Protein AF-A0A661Z4A8-F1 (afdb_monomer_lite)

Foldseek 3Di:
DDLLVVLLPDDLLVLLLCQQPVVVDDPVNVVSSVVSNVVVVDDLVVSLVSNLVSLLVVLLVCLVVDDPVPDDDDQGDHPRDDSVVSVVSNVVSVVVSVVVVVVVPPPVVVVVVVVPD

Radius of gyration: 20.11 Å; chains: 1; bounding box: 38×30×69 Å

Sequence (117 aa):
MTLEERYNKAKLQELVSIIENKDDYTKDCIDVVSIELKNRNTNKDVVEIIAEEILRDNFKLFLITFVPYNTRIKEYNSEFVSKERIVEIQKEEFDKWQERKDLFEFDVWNYAIGGAL

Secondary structure (DSSP, 8-state):
--HHHHHHTS-HHHHHHHHHTGGGS-HHHHHHHHHHHHHTT--HHHHHHHHHHHHHHHHHHHHHT--TTTPPPPPP--SSS-HHHHHHHHHHHHHHHHHHHHTTS--HHHHHHHT--

Structure (mmCIF, N/CA/C/O backbone):
data_AF-A0A661Z4A8-F1
#
_entry.id   AF-A0A661Z4A8-F1
#
loop_
_atom_site.group_PDB
_atom_site.id
_atom_site.type_symbol
_atom_site.label_atom_id
_atom_site.label_alt_id
_atom_site.label_comp_id
_atom_site.label_asym_id
_atom_site.label_entity_id
_atom_site.label_seq_id
_atom_site.pdbx_PDB_ins_code
_atom_site.Cartn_x
_atom_site.Cartn_y
_atom_site.Cartn_z
_atom_site.occupancy
_atom_site.B_iso_or_equiv
_atom_site.auth_seq_id
_atom_site.auth_comp_id
_atom_site.auth_asym_id
_atom_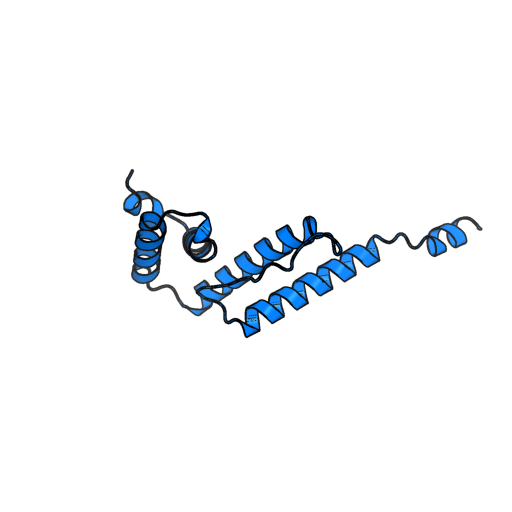site.auth_atom_id
_atom_site.pdbx_PDB_model_num
ATOM 1 N N . MET A 1 1 ? -9.263 18.337 19.008 1.00 73.44 1 MET A N 1
ATOM 2 C CA . MET A 1 1 ? -9.610 17.171 18.180 1.00 73.44 1 MET A CA 1
ATOM 3 C C . MET A 1 1 ? -8.595 16.087 18.473 1.00 73.44 1 MET A C 1
ATOM 5 O O . MET A 1 1 ? -7.408 16.339 18.282 1.00 73.44 1 MET A O 1
ATOM 9 N N . THR A 1 2 ? -9.030 14.955 19.014 1.00 88.44 2 THR A N 1
ATOM 10 C CA . THR A 1 2 ? -8.156 13.805 19.302 1.00 88.44 2 THR A CA 1
ATOM 11 C C . THR A 1 2 ? -7.873 13.001 18.025 1.00 88.44 2 THR A C 1
ATOM 13 O O . THR A 1 2 ? -8.548 13.180 17.007 1.00 88.44 2 THR A O 1
ATOM 16 N N . LEU A 1 3 ? -6.862 12.121 18.050 1.00 87.81 3 LEU A N 1
ATOM 17 C CA . LEU A 1 3 ? -6.589 11.206 16.930 1.00 87.81 3 LEU A CA 1
ATOM 18 C C . LEU A 1 3 ? -7.783 10.277 16.667 1.00 87.81 3 LEU A C 1
ATOM 20 O O . LEU A 1 3 ? -8.137 10.048 15.515 1.00 87.81 3 LEU A O 1
ATOM 24 N N . GLU A 1 4 ? -8.444 9.813 17.726 1.00 85.62 4 GLU A N 1
ATOM 25 C CA . GLU A 1 4 ? -9.656 8.994 17.634 1.00 85.62 4 GLU A CA 1
ATOM 26 C C . GLU A 1 4 ? -10.800 9.753 16.952 1.00 85.62 4 GLU A C 1
ATOM 28 O O . GLU A 1 4 ? -11.392 9.255 15.999 1.00 85.62 4 GLU A O 1
ATOM 33 N N . GLU A 1 5 ? -11.077 10.994 17.372 1.00 86.69 5 GLU A N 1
ATOM 34 C CA . GLU A 1 5 ? -12.113 11.835 16.755 1.00 86.69 5 GLU A CA 1
ATOM 35 C C . GLU A 1 5 ? -11.840 12.103 15.272 1.00 86.69 5 GLU A C 1
ATOM 37 O O . GLU A 1 5 ? -12.774 12.180 14.469 1.00 86.69 5 GLU A O 1
ATOM 42 N N . ARG A 1 6 ? -10.559 12.250 14.911 1.00 87.81 6 ARG A N 1
ATOM 43 C CA . ARG A 1 6 ? -10.123 12.447 13.529 1.00 87.81 6 ARG A CA 1
ATOM 44 C C . ARG A 1 6 ? -10.375 11.195 12.693 1.00 87.81 6 ARG A C 1
ATOM 46 O O . ARG A 1 6 ? -11.025 11.283 11.653 1.00 87.81 6 ARG A O 1
ATOM 53 N N . TYR A 1 7 ? -9.873 10.044 13.135 1.00 91.25 7 TYR A N 1
ATOM 54 C CA . TYR A 1 7 ? -9.883 8.830 12.320 1.00 91.25 7 TYR A CA 1
ATOM 55 C C . TYR A 1 7 ? -11.219 8.092 12.322 1.00 91.25 7 TYR A C 1
ATOM 57 O O . TYR A 1 7 ? -11.541 7.467 11.317 1.00 91.25 7 TYR A O 1
ATOM 65 N N . ASN A 1 8 ? -12.067 8.286 13.333 1.00 88.06 8 ASN A N 1
ATOM 66 C CA . ASN A 1 8 ? -13.453 7.801 13.327 1.00 88.06 8 ASN A CA 1
ATOM 67 C C . ASN A 1 8 ? -14.247 8.311 12.103 1.00 88.06 8 ASN A C 1
ATOM 69 O O . ASN A 1 8 ? -15.064 7.603 11.526 1.00 88.06 8 ASN A O 1
ATOM 73 N N . LYS A 1 9 ? -13.950 9.523 11.618 1.00 88.25 9 LYS A N 1
ATOM 74 C CA . LYS A 1 9 ? -14.606 10.098 10.427 1.00 88.25 9 LYS A CA 1
ATOM 75 C C . LYS A 1 9 ? -13.812 9.920 9.131 1.00 88.25 9 LYS A C 1
ATOM 77 O O . LYS A 1 9 ? -14.307 10.292 8.067 1.00 88.25 9 LYS A O 1
ATOM 82 N N . ALA A 1 10 ? -12.593 9.389 9.207 1.00 91.19 10 ALA A N 1
ATOM 83 C CA . ALA A 1 10 ? -11.728 9.224 8.047 1.00 91.19 10 ALA A CA 1
ATOM 84 C C . ALA A 1 10 ? -12.281 8.170 7.084 1.00 91.19 10 ALA A C 1
ATOM 86 O O . ALA A 1 10 ? -12.963 7.222 7.487 1.00 91.19 10 ALA A O 1
ATOM 87 N N . LYS A 1 11 ? -11.974 8.317 5.794 1.00 93.12 11 LYS A N 1
ATOM 88 C CA . LYS A 1 11 ? -12.361 7.325 4.781 1.00 93.12 11 LYS A CA 1
ATOM 89 C C . LYS A 1 11 ? -11.525 6.057 4.946 1.00 93.12 11 LYS A C 1
ATOM 91 O O . LYS A 1 11 ? -10.379 6.123 5.370 1.00 93.12 11 LYS A O 1
ATOM 96 N N . LEU A 1 12 ? -12.071 4.906 4.548 1.00 91.88 12 LEU A N 1
ATOM 97 C CA . LEU A 1 12 ? -11.349 3.630 4.607 1.00 91.88 12 LEU A CA 1
ATOM 98 C C . LEU A 1 12 ? -9.990 3.699 3.890 1.00 91.88 12 LEU A C 1
ATOM 100 O O . LEU A 1 12 ? -8.987 3.284 4.455 1.00 91.88 12 LEU A O 1
ATOM 104 N N . GLN A 1 13 ? -9.951 4.300 2.699 1.00 93.31 13 GLN A N 1
ATOM 105 C CA . GLN A 1 13 ? -8.718 4.501 1.932 1.00 93.31 13 GLN A CA 1
ATOM 106 C C . GLN A 1 13 ? -7.651 5.290 2.702 1.00 93.31 13 GLN A C 1
ATOM 108 O O . GLN A 1 13 ? -6.475 4.956 2.629 1.00 93.31 13 GLN A O 1
ATOM 113 N N . GLU A 1 14 ? -8.051 6.304 3.472 1.00 93.62 14 GLU A N 1
ATOM 114 C CA . GLU A 1 14 ? -7.126 7.093 4.293 1.00 93.62 14 GLU A CA 1
ATOM 115 C C . GLU A 1 14 ? -6.525 6.236 5.411 1.00 93.62 14 GLU A C 1
ATOM 117 O O . GLU A 1 14 ? -5.318 6.265 5.632 1.00 93.62 14 GLU A O 1
ATOM 122 N N . LEU A 1 15 ? -7.349 5.417 6.069 1.00 93.56 15 LEU A N 1
ATOM 123 C CA . LEU A 1 15 ? -6.884 4.508 7.114 1.00 93.56 15 LEU A CA 1
ATOM 124 C C . LEU A 1 15 ? -5.909 3.458 6.567 1.00 93.56 15 LEU A C 1
ATOM 126 O O . LEU A 1 15 ? -4.845 3.254 7.144 1.00 93.56 15 LEU A O 1
ATOM 130 N N . VAL A 1 16 ? -6.240 2.826 5.437 1.00 93.81 16 VAL A N 1
ATOM 131 C CA . VAL A 1 16 ? -5.360 1.839 4.786 1.00 93.81 16 VAL A CA 1
ATOM 132 C C . VAL A 1 16 ? -4.051 2.495 4.340 1.00 93.81 16 VAL A C 1
ATOM 134 O O . VAL A 1 16 ? -2.981 1.952 4.593 1.00 93.81 16 VAL A O 1
ATOM 137 N N . SER A 1 17 ? -4.110 3.707 3.779 1.00 94.25 17 SER A N 1
ATOM 138 C CA . SER A 1 17 ? -2.920 4.466 3.375 1.00 94.25 17 SER A CA 1
ATOM 139 C C . SER A 1 17 ? -1.973 4.764 4.532 1.00 94.25 17 SER A C 1
ATOM 141 O O . SER A 1 17 ? -0.761 4.740 4.332 1.00 94.25 17 SER A O 1
ATOM 143 N N . ILE A 1 18 ? -2.489 5.041 5.731 1.00 93.88 18 ILE A N 1
ATOM 144 C CA . ILE A 1 18 ? -1.643 5.281 6.908 1.00 93.88 18 ILE A CA 1
ATOM 145 C C . ILE A 1 18 ? -0.898 4.005 7.308 1.00 93.88 18 ILE A C 1
ATOM 147 O O . ILE A 1 18 ? 0.286 4.064 7.630 1.00 93.88 18 ILE A O 1
ATOM 151 N N . ILE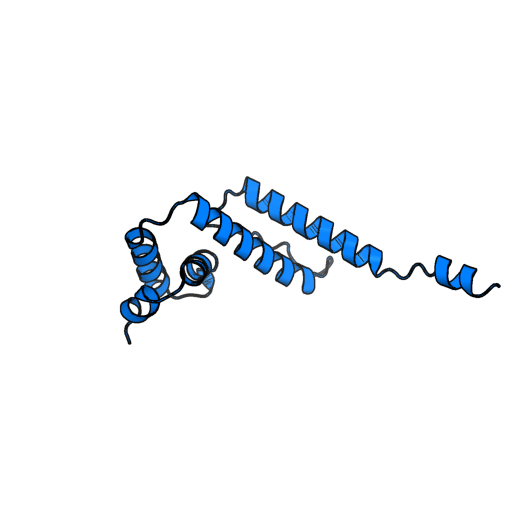 A 1 19 ? -1.569 2.851 7.263 1.00 93.88 19 ILE A N 1
ATOM 152 C CA . ILE A 1 19 ? -0.947 1.568 7.608 1.00 93.88 19 ILE A CA 1
ATOM 153 C C . ILE A 1 19 ? 0.115 1.166 6.578 1.00 93.88 19 ILE A C 1
ATOM 155 O O . ILE A 1 19 ? 1.220 0.781 6.958 1.00 93.88 19 ILE A O 1
ATOM 159 N N . GLU A 1 20 ? -0.180 1.319 5.286 1.00 91.81 20 GLU A N 1
ATOM 160 C CA . GLU A 1 20 ? 0.755 0.989 4.201 1.00 91.81 20 GLU A CA 1
ATOM 161 C C . GLU A 1 20 ? 1.993 1.904 4.175 1.00 91.81 20 GLU A C 1
ATOM 163 O O . GLU A 1 20 ? 3.055 1.498 3.709 1.00 91.81 20 GLU A O 1
ATOM 168 N N . ASN A 1 21 ? 1.895 3.122 4.721 1.00 90.00 21 ASN A N 1
ATOM 169 C CA . ASN A 1 21 ? 2.995 4.092 4.785 1.00 90.00 21 ASN A CA 1
ATOM 170 C C . ASN A 1 21 ? 3.406 4.397 6.236 1.00 90.00 21 ASN A C 1
ATOM 172 O O . ASN A 1 21 ? 3.711 5.536 6.579 1.00 90.00 21 ASN A O 1
ATOM 176 N N . LYS A 1 22 ? 3.410 3.380 7.107 1.00 90.00 22 LYS A N 1
ATOM 177 C CA . LYS A 1 22 ? 3.650 3.523 8.556 1.00 90.00 22 LYS A CA 1
ATOM 178 C C . LYS A 1 22 ? 4.905 4.315 8.943 1.00 90.00 22 LYS A C 1
ATOM 180 O O . LYS A 1 22 ? 4.904 4.961 9.985 1.00 90.00 22 LYS A O 1
ATOM 185 N N . ASP A 1 23 ? 5.948 4.297 8.117 1.00 88.88 23 ASP A N 1
ATOM 186 C CA . ASP A 1 23 ? 7.201 5.012 8.386 1.00 88.88 23 ASP A CA 1
ATOM 187 C C . AS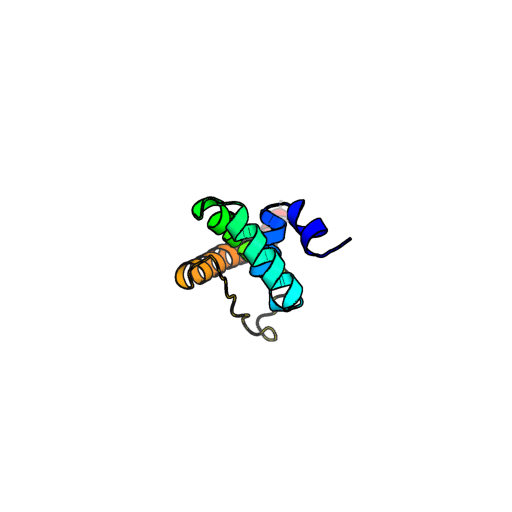P A 1 23 ? 7.028 6.546 8.386 1.00 88.88 23 ASP A C 1
ATOM 189 O O . ASP A 1 23 ? 7.831 7.255 8.993 1.00 88.88 23 ASP A O 1
ATOM 193 N N . ASP A 1 24 ? 5.955 7.056 7.770 1.00 90.44 24 ASP A N 1
ATOM 194 C CA . ASP A 1 24 ? 5.628 8.486 7.706 1.00 90.44 24 ASP A CA 1
ATOM 195 C C . ASP A 1 24 ? 4.784 8.969 8.904 1.00 90.44 24 ASP A C 1
ATOM 197 O O . ASP A 1 24 ? 4.507 10.165 9.041 1.00 90.44 24 ASP A O 1
ATOM 201 N N . TYR A 1 25 ? 4.360 8.058 9.789 1.00 92.00 25 TYR A N 1
ATOM 202 C CA . TYR A 1 25 ? 3.424 8.345 10.877 1.00 92.00 25 TYR A CA 1
ATOM 203 C C . TYR A 1 25 ? 3.980 7.970 12.252 1.00 92.00 25 TYR A C 1
ATOM 205 O O . TYR A 1 25 ? 4.849 7.118 12.418 1.00 92.00 25 TYR A O 1
ATOM 213 N N . THR A 1 26 ? 3.450 8.618 13.292 1.00 93.88 26 THR A N 1
ATOM 214 C CA . THR A 1 26 ? 3.789 8.268 14.675 1.00 93.88 26 THR A CA 1
ATOM 215 C C . THR A 1 26 ? 3.143 6.945 15.079 1.00 93.88 26 THR A C 1
ATOM 217 O O . THR A 1 26 ? 2.070 6.583 14.592 1.00 93.88 26 THR A O 1
ATOM 220 N N . LYS A 1 27 ? 3.753 6.248 16.044 1.00 93.62 27 LYS A N 1
ATOM 221 C CA . LYS A 1 27 ? 3.205 5.001 16.592 1.00 93.62 27 LYS A CA 1
ATOM 222 C C . LYS A 1 27 ? 1.770 5.163 17.107 1.00 93.62 27 LYS A C 1
ATOM 224 O O . LYS A 1 27 ? 0.908 4.379 16.734 1.00 93.62 27 LYS A O 1
ATOM 229 N N . ASP A 1 28 ? 1.496 6.226 17.863 1.00 92.75 28 ASP A N 1
ATOM 230 C CA . ASP A 1 28 ? 0.153 6.511 18.389 1.00 92.75 28 ASP A CA 1
ATOM 231 C C . ASP A 1 28 ? -0.889 6.662 17.268 1.00 92.75 28 ASP A C 1
ATOM 233 O O . ASP A 1 28 ? -2.039 6.251 17.410 1.00 92.75 28 ASP A O 1
ATOM 237 N N . CYS A 1 29 ? -0.490 7.229 16.125 1.00 92.38 29 CYS A N 1
ATOM 238 C CA . CYS A 1 29 ? -1.350 7.345 14.954 1.00 92.38 29 CYS A CA 1
ATOM 239 C C . CYS A 1 29 ? -1.658 5.970 14.348 1.00 92.38 29 CYS A C 1
ATOM 241 O O . CYS A 1 29 ? -2.818 5.673 14.063 1.00 92.38 29 CYS A O 1
ATOM 243 N N . ILE A 1 30 ? -0.633 5.133 14.178 1.00 94.12 30 ILE A N 1
ATOM 244 C CA . ILE A 1 30 ? -0.771 3.775 13.636 1.00 94.12 30 ILE A CA 1
ATOM 245 C C . ILE A 1 30 ? -1.666 2.923 14.541 1.00 94.12 30 ILE A C 1
ATOM 247 O O . ILE A 1 30 ? -2.542 2.213 14.044 1.00 94.12 30 ILE A O 1
ATOM 251 N N . ASP A 1 31 ? -1.490 3.023 15.859 1.00 93.44 31 ASP A N 1
ATOM 252 C CA . ASP A 1 31 ? -2.258 2.258 16.842 1.00 93.44 31 ASP A CA 1
ATOM 253 C C . ASP A 1 31 ? -3.751 2.631 16.790 1.00 93.44 31 ASP A C 1
ATOM 255 O O . ASP A 1 31 ? -4.607 1.748 16.680 1.00 93.44 31 ASP A O 1
ATOM 259 N N . VAL A 1 32 ? -4.077 3.930 16.768 1.00 93.69 32 VAL A N 1
ATOM 260 C CA . VAL A 1 32 ? -5.468 4.409 16.653 1.00 93.69 32 VAL A CA 1
ATOM 261 C C . VAL A 1 32 ? -6.106 3.967 15.335 1.00 93.69 32 VAL A C 1
ATOM 263 O O . VAL A 1 32 ? -7.230 3.465 15.330 1.00 93.69 32 VAL A O 1
ATOM 266 N N . VAL A 1 33 ? -5.395 4.108 14.214 1.00 93.12 33 VAL A N 1
ATOM 267 C CA . VAL A 1 33 ? -5.898 3.702 12.891 1.00 93.12 33 VAL A CA 1
ATOM 268 C C . VAL A 1 33 ? -6.118 2.191 12.816 1.00 93.12 33 VAL A C 1
ATOM 270 O O . VAL A 1 33 ? -7.127 1.742 12.274 1.00 93.12 33 VAL A O 1
ATOM 273 N N . SER A 1 34 ? -5.218 1.400 13.401 1.00 91.00 34 SER A N 1
ATOM 274 C CA . SER A 1 34 ? -5.337 -0.061 13.447 1.00 91.00 34 SER A CA 1
ATOM 275 C C . SER A 1 34 ? -6.563 -0.509 14.241 1.00 91.00 34 SER A C 1
ATOM 277 O O . SER A 1 34 ? -7.254 -1.449 13.843 1.00 91.00 34 SER A O 1
ATOM 279 N N . ILE A 1 35 ? -6.849 0.160 15.362 1.00 91.62 35 ILE A N 1
ATOM 280 C CA . ILE A 1 35 ? -8.056 -0.083 16.161 1.00 91.62 35 ILE A CA 1
ATOM 281 C C . ILE A 1 35 ? -9.301 0.294 15.357 1.00 91.62 35 ILE A C 1
ATOM 283 O O . ILE A 1 35 ? -10.243 -0.493 15.278 1.00 91.62 35 ILE A O 1
ATOM 287 N N . GLU A 1 36 ? -9.290 1.454 14.706 1.00 92.12 36 GLU A N 1
ATOM 288 C CA . GLU A 1 36 ? -10.423 1.933 13.919 1.00 92.12 36 GLU A CA 1
ATOM 289 C C . GLU A 1 36 ? -10.741 1.012 12.728 1.00 92.12 36 GLU A C 1
ATOM 291 O O . GLU A 1 36 ? -11.901 0.673 12.493 1.00 92.12 36 GLU A O 1
ATOM 296 N N . LEU A 1 37 ? -9.720 0.519 12.018 1.00 89.94 37 LEU A N 1
ATOM 297 C CA . LEU A 1 37 ? -9.891 -0.465 10.943 1.00 89.94 37 LEU A CA 1
ATOM 298 C C . LEU A 1 37 ? -10.526 -1.768 11.441 1.00 89.94 37 LEU A C 1
ATOM 300 O O . LEU A 1 37 ? -11.423 -2.300 10.782 1.00 89.94 37 LEU A O 1
ATOM 304 N N . LYS A 1 38 ? -10.100 -2.259 12.613 1.00 87.75 38 LYS A N 1
ATOM 305 C CA . LYS A 1 38 ? -10.675 -3.455 13.248 1.00 87.75 38 LYS A CA 1
ATOM 306 C C . LYS A 1 38 ? -12.129 -3.230 13.665 1.00 87.75 38 LYS A C 1
ATOM 308 O O . LYS A 1 38 ? -12.968 -4.093 13.419 1.00 87.75 38 LYS A O 1
ATOM 313 N N . ASN A 1 39 ? -12.444 -2.066 14.234 1.00 88.44 39 ASN A N 1
ATOM 314 C CA . ASN A 1 39 ? -13.796 -1.721 14.684 1.00 88.44 39 ASN A CA 1
ATOM 315 C C . ASN A 1 39 ? -14.803 -1.647 13.532 1.00 88.44 39 ASN A C 1
ATOM 317 O O . ASN A 1 39 ? -15.972 -1.985 13.708 1.00 88.44 39 ASN A O 1
ATOM 321 N N . ARG A 1 40 ? -14.357 -1.238 12.340 1.00 86.94 40 ARG A N 1
ATOM 322 C CA . ARG A 1 40 ? -15.219 -1.115 11.156 1.00 86.94 40 ARG A CA 1
ATOM 323 C C . ARG A 1 40 ? -15.647 -2.447 10.544 1.00 86.94 40 ARG A C 1
ATOM 325 O O . ARG A 1 40 ? -16.487 -2.433 9.650 1.00 86.94 40 ARG A O 1
ATOM 332 N N . ASN A 1 41 ? -15.094 -3.572 11.014 1.00 78.56 41 ASN A N 1
ATOM 333 C CA . ASN A 1 41 ? -15.364 -4.920 10.503 1.00 78.56 41 ASN A CA 1
ATOM 334 C C . ASN A 1 41 ? -15.377 -4.972 8.963 1.00 78.56 41 ASN A C 1
ATOM 336 O O . ASN A 1 41 ? -16.279 -5.526 8.332 1.00 78.56 41 ASN A O 1
ATOM 340 N N . THR A 1 42 ? -14.402 -4.293 8.362 1.00 82.94 42 THR A N 1
ATOM 341 C CA . THR A 1 42 ? -14.332 -4.110 6.914 1.00 82.94 42 THR A CA 1
ATOM 342 C C . THR A 1 42 ? -14.037 -5.448 6.243 1.00 82.94 42 THR A C 1
ATOM 344 O O . THR A 1 42 ? -13.225 -6.224 6.746 1.00 82.94 42 THR A O 1
ATOM 347 N N . ASN A 1 43 ? -14.663 -5.716 5.093 1.00 88.50 43 ASN A N 1
ATOM 348 C CA . 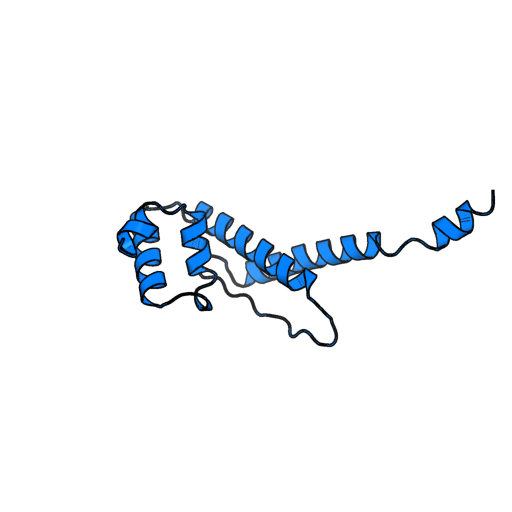ASN A 1 43 ? -14.324 -6.890 4.293 1.00 88.50 43 ASN A CA 1
ATOM 349 C C . ASN A 1 43 ? -12.829 -6.849 3.925 1.00 88.50 43 ASN A C 1
ATOM 351 O O . ASN A 1 43 ? -12.359 -5.865 3.349 1.00 88.50 43 ASN A O 1
ATOM 355 N N . LYS A 1 44 ? -12.108 -7.925 4.256 1.00 87.94 44 LYS A N 1
ATOM 356 C CA . LYS A 1 44 ? -10.679 -8.075 3.983 1.00 87.94 44 LYS A CA 1
ATOM 357 C C . LYS A 1 44 ? -10.358 -7.878 2.500 1.00 87.94 44 LYS A C 1
ATOM 359 O O . LYS A 1 44 ? -9.406 -7.170 2.199 1.00 87.94 44 LYS A O 1
ATOM 364 N N . ASP A 1 45 ? -11.197 -8.394 1.604 1.00 90.88 45 ASP A N 1
ATOM 365 C CA . ASP A 1 45 ? -10.990 -8.279 0.156 1.00 90.88 45 ASP A CA 1
ATOM 366 C C . ASP A 1 45 ? -11.007 -6.809 -0.294 1.00 90.88 45 ASP A C 1
ATOM 368 O O . ASP A 1 45 ? -10.231 -6.390 -1.146 1.00 90.88 45 ASP A O 1
ATOM 372 N N . VAL A 1 46 ? -11.866 -5.986 0.321 1.00 91.44 46 VAL A N 1
ATOM 373 C CA . VAL A 1 46 ? -11.946 -4.547 0.021 1.00 91.44 46 VAL A CA 1
ATOM 374 C C . VAL A 1 46 ? -10.700 -3.819 0.524 1.00 91.44 46 VAL A C 1
ATOM 376 O O . VAL A 1 46 ? -10.197 -2.927 -0.154 1.00 91.44 46 VAL A O 1
ATOM 379 N N . VAL A 1 47 ? -10.193 -4.191 1.702 1.00 93.19 47 VAL A N 1
ATOM 380 C CA . VAL A 1 47 ? -8.955 -3.621 2.255 1.00 93.19 47 VAL A CA 1
ATOM 381 C C . VAL A 1 47 ? -7.757 -3.975 1.377 1.00 93.19 47 VAL A C 1
ATOM 383 O O . VAL A 1 47 ? -6.940 -3.103 1.098 1.00 93.19 47 VAL A O 1
ATOM 386 N N . GLU A 1 48 ? -7.682 -5.220 0.909 1.00 93.88 48 GLU A N 1
ATOM 387 C CA . GLU A 1 48 ? -6.617 -5.697 0.028 1.00 93.88 48 GLU A CA 1
ATOM 388 C C . GLU A 1 48 ? -6.622 -4.961 -1.318 1.00 93.88 48 GLU A C 1
ATOM 390 O O . GLU A 1 48 ? -5.584 -4.445 -1.721 1.00 93.88 48 GLU A O 1
ATOM 395 N N . ILE A 1 49 ? -7.789 -4.791 -1.956 1.00 94.44 49 ILE A N 1
ATOM 396 C CA . ILE A 1 49 ? -7.918 -4.010 -3.203 1.00 94.44 49 ILE A CA 1
ATOM 397 C C . ILE A 1 49 ? -7.411 -2.575 -3.012 1.00 94.44 49 ILE A C 1
ATOM 399 O O . ILE A 1 49 ? -6.630 -2.075 -3.820 1.00 94.44 49 ILE A O 1
ATOM 403 N N . ILE A 1 50 ? -7.822 -1.915 -1.927 1.00 94.81 50 ILE A N 1
ATOM 404 C CA . ILE A 1 50 ? -7.391 -0.545 -1.624 1.00 94.81 50 ILE A CA 1
ATOM 405 C C . ILE A 1 50 ? -5.874 -0.489 -1.388 1.00 94.81 50 ILE A C 1
ATOM 407 O O . ILE A 1 50 ? -5.212 0.442 -1.849 1.00 94.81 50 ILE A O 1
ATOM 411 N N . ALA A 1 51 ? -5.313 -1.471 -0.682 1.00 94.44 51 ALA A N 1
ATOM 412 C CA . ALA A 1 51 ? -3.876 -1.553 -0.448 1.00 94.44 51 ALA A CA 1
ATOM 413 C C . ALA A 1 51 ? -3.099 -1.763 -1.759 1.00 94.44 51 ALA A C 1
ATOM 415 O O . ALA A 1 51 ? -2.099 -1.081 -1.987 1.00 94.44 51 ALA A O 1
ATOM 416 N N . GLU A 1 52 ? -3.586 -2.622 -2.664 1.00 95.38 52 GLU A N 1
ATOM 417 C CA . GLU A 1 52 ? -3.002 -2.784 -4.001 1.00 95.38 52 GLU A CA 1
ATOM 418 C C . GLU A 1 52 ? -3.004 -1.469 -4.793 1.00 95.38 52 GLU A C 1
ATOM 420 O O . GLU A 1 52 ? -2.002 -1.134 -5.428 1.00 95.38 52 GLU A O 1
ATOM 425 N N . GLU A 1 53 ? -4.101 -0.707 -4.760 1.00 94.88 53 GLU A N 1
ATOM 426 C CA . GLU A 1 53 ? -4.190 0.597 -5.431 1.00 94.88 53 GLU A CA 1
ATOM 427 C C . GLU A 1 53 ? -3.151 1.588 -4.889 1.00 94.88 53 GLU A C 1
ATOM 429 O O . GLU A 1 53 ? -2.432 2.221 -5.666 1.00 94.88 53 GLU A O 1
ATOM 434 N N . ILE A 1 54 ? -3.006 1.668 -3.563 1.00 94.00 54 ILE A N 1
ATOM 435 C CA . ILE A 1 54 ? -2.014 2.532 -2.907 1.00 94.00 54 ILE A CA 1
ATOM 436 C C . ILE A 1 54 ? -0.588 2.119 -3.293 1.00 94.00 54 ILE A C 1
ATOM 438 O O . ILE A 1 54 ? 0.235 2.972 -3.633 1.00 94.00 54 ILE A O 1
ATOM 442 N N . LEU A 1 55 ? -0.286 0.818 -3.291 1.00 93.19 55 LEU A N 1
ATOM 443 C CA . LEU A 1 55 ? 1.020 0.301 -3.707 1.00 93.19 55 LEU A CA 1
ATOM 444 C C . LEU A 1 55 ? 1.327 0.641 -5.166 1.00 93.19 55 LEU A C 1
ATOM 446 O O . LEU A 1 55 ? 2.437 1.086 -5.470 1.00 93.19 55 LEU A O 1
ATOM 450 N N . ARG A 1 56 ? 0.347 0.474 -6.063 1.00 93.94 56 ARG A N 1
ATOM 451 C CA . ARG A 1 56 ? 0.480 0.842 -7.480 1.00 93.94 56 ARG A CA 1
ATOM 452 C C . ARG A 1 56 ? 0.811 2.317 -7.630 1.00 93.94 56 ARG A C 1
ATOM 454 O O . ARG A 1 56 ? 1.739 2.657 -8.359 1.00 93.94 56 ARG A O 1
ATOM 461 N N . ASP A 1 57 ? 0.091 3.193 -6.942 1.00 92.31 57 ASP A N 1
ATOM 462 C CA . ASP A 1 57 ? 0.314 4.634 -7.042 1.00 92.31 57 ASP A CA 1
ATOM 463 C C . ASP A 1 57 ? 1.669 5.047 -6.459 1.00 92.31 57 ASP A C 1
ATOM 465 O O . ASP A 1 57 ? 2.423 5.783 -7.104 1.00 92.31 57 ASP A O 1
ATOM 469 N N . ASN A 1 58 ? 2.053 4.479 -5.315 1.00 89.88 58 ASN A N 1
ATOM 470 C CA . ASN A 1 58 ? 3.374 4.687 -4.730 1.00 89.88 58 ASN A CA 1
ATOM 471 C C . ASN A 1 58 ? 4.508 4.210 -5.652 1.00 89.88 58 ASN A C 1
ATOM 473 O O . ASN A 1 58 ? 5.575 4.831 -5.708 1.00 89.88 58 ASN A O 1
ATOM 477 N N . PHE A 1 59 ? 4.309 3.109 -6.376 1.00 90.00 59 PHE A N 1
ATOM 478 C CA . PHE A 1 59 ? 5.297 2.604 -7.323 1.00 90.00 59 PHE A CA 1
ATOM 479 C C . PHE A 1 59 ? 5.357 3.442 -8.604 1.00 90.00 59 PHE A C 1
ATOM 481 O O . PHE A 1 59 ? 6.448 3.765 -9.067 1.00 90.00 59 PHE A O 1
ATOM 488 N N . LYS A 1 60 ? 4.219 3.904 -9.136 1.00 89.56 60 LYS A N 1
ATOM 489 C CA . LYS A 1 60 ? 4.198 4.859 -10.260 1.00 89.56 60 LYS A CA 1
ATOM 490 C C . LYS A 1 60 ? 4.969 6.135 -9.922 1.00 89.56 60 LYS A C 1
ATOM 492 O O . LYS A 1 60 ? 5.759 6.598 -10.742 1.00 89.56 60 LYS A O 1
ATOM 497 N N . LEU A 1 61 ? 4.782 6.683 -8.717 1.00 88.62 61 LEU A N 1
ATOM 498 C CA . LEU A 1 61 ? 5.528 7.857 -8.247 1.00 88.62 61 LEU A CA 1
ATOM 499 C C . LEU A 1 61 ? 7.039 7.591 -8.187 1.00 88.62 61 LEU A C 1
ATOM 501 O O . LEU A 1 61 ? 7.834 8.431 -8.612 1.00 88.62 61 LEU A O 1
ATOM 505 N N . PHE A 1 62 ? 7.443 6.404 -7.732 1.00 86.38 62 PHE A N 1
ATOM 506 C CA . PHE A 1 62 ? 8.841 5.981 -7.783 1.00 86.38 62 PHE A CA 1
ATOM 507 C C . PHE A 1 62 ? 9.368 5.915 -9.223 1.00 86.38 62 PHE A C 1
ATOM 509 O O . PHE A 1 62 ? 10.410 6.502 -9.510 1.00 86.38 62 PHE A O 1
ATOM 516 N N . LEU A 1 63 ? 8.631 5.300 -10.152 1.00 85.75 63 LEU A N 1
ATOM 517 C CA . LEU A 1 63 ? 9.032 5.178 -11.559 1.00 85.75 63 LEU A CA 1
ATOM 518 C C . LEU A 1 63 ? 9.180 6.524 -12.282 1.00 85.75 63 LEU A C 1
ATOM 520 O O . LEU A 1 63 ? 10.017 6.649 -13.176 1.00 85.75 63 LEU A O 1
ATOM 524 N N . ILE A 1 64 ? 8.421 7.552 -11.889 1.00 84.50 64 ILE A N 1
ATOM 525 C CA . ILE A 1 64 ? 8.583 8.919 -12.419 1.00 84.50 64 ILE A CA 1
ATOM 526 C C . ILE A 1 64 ? 9.981 9.473 -12.110 1.00 84.50 64 ILE A C 1
ATOM 528 O O . ILE A 1 64 ? 10.555 10.198 -12.920 1.00 84.50 64 ILE A O 1
ATOM 532 N N . THR A 1 65 ? 10.543 9.118 -10.956 1.00 82.56 65 THR A N 1
ATOM 533 C CA . THR A 1 65 ? 11.854 9.602 -10.489 1.00 82.56 65 THR A CA 1
ATOM 534 C C . THR A 1 65 ? 12.974 8.575 -10.662 1.00 82.56 65 THR A C 1
ATOM 536 O O . THR A 1 65 ? 14.113 8.816 -10.262 1.00 82.56 65 THR A O 1
ATOM 539 N N . PHE A 1 66 ? 12.668 7.427 -11.268 1.00 81.69 66 PHE A N 1
ATOM 540 C CA . PHE A 1 66 ? 13.593 6.313 -11.392 1.00 81.69 66 PHE A CA 1
ATOM 541 C C . PHE A 1 66 ? 14.690 6.593 -12.429 1.00 81.69 66 PHE A C 1
ATOM 543 O O . PHE A 1 66 ? 14.420 6.809 -13.614 1.00 81.69 66 PHE A O 1
ATOM 550 N N . VAL A 1 67 ? 15.947 6.532 -11.979 1.00 77.94 67 VAL A N 1
ATOM 551 C CA . VAL A 1 67 ? 17.152 6.654 -12.805 1.00 77.94 67 VAL A CA 1
ATOM 552 C C . VAL A 1 67 ? 17.969 5.363 -12.657 1.00 77.94 67 VAL A C 1
ATOM 554 O O . VAL A 1 67 ? 18.541 5.141 -11.588 1.00 77.94 67 VAL A O 1
ATOM 557 N N . PRO A 1 68 ? 18.089 4.525 -13.708 1.00 74.69 68 PRO A N 1
ATOM 558 C CA . PRO A 1 68 ? 18.660 3.175 -13.605 1.00 74.69 68 PRO A CA 1
ATOM 559 C C . PRO A 1 68 ? 20.043 3.088 -12.945 1.00 74.69 68 PRO A C 1
ATOM 561 O O . PRO A 1 68 ? 20.343 2.119 -12.258 1.00 74.69 68 PRO A O 1
ATOM 564 N N . TYR A 1 69 ? 20.883 4.107 -13.134 1.00 68.88 69 TYR A N 1
ATOM 565 C CA . TYR A 1 69 ? 22.265 4.112 -12.648 1.00 68.88 69 TYR A CA 1
ATOM 566 C C . TYR A 1 69 ? 22.429 4.616 -11.208 1.00 68.88 69 TYR A C 1
ATOM 568 O O . TYR A 1 69 ? 23.455 4.349 -10.591 1.00 68.88 69 TYR A O 1
ATOM 576 N N . ASN A 1 70 ? 21.435 5.330 -10.666 1.00 67.56 70 ASN A N 1
ATOM 577 C CA . ASN A 1 70 ? 21.544 6.017 -9.371 1.00 67.56 70 ASN A CA 1
ATOM 578 C C . ASN A 1 70 ? 20.443 5.639 -8.374 1.00 67.56 70 ASN A C 1
ATOM 580 O O . ASN A 1 70 ? 20.580 5.912 -7.180 1.00 67.56 70 ASN A O 1
ATOM 584 N N . THR A 1 71 ? 19.354 5.021 -8.827 1.00 71.81 71 THR A N 1
ATOM 585 C CA . THR A 1 71 ? 18.224 4.685 -7.967 1.00 71.81 71 THR A CA 1
ATOM 586 C C . THR A 1 71 ? 18.339 3.242 -7.495 1.00 71.81 71 THR A C 1
ATOM 588 O O . THR A 1 71 ? 18.297 2.304 -8.288 1.00 71.81 71 THR A O 1
ATOM 591 N N . ARG A 1 72 ? 18.453 3.045 -6.177 1.00 71.88 72 ARG A N 1
ATOM 592 C CA . ARG A 1 72 ? 18.296 1.711 -5.584 1.00 71.88 72 ARG A CA 1
ATOM 593 C C . ARG A 1 72 ? 16.845 1.267 -5.733 1.00 71.88 72 ARG A C 1
ATOM 595 O O . ARG A 1 72 ? 15.934 2.063 -5.509 1.00 71.88 72 ARG A O 1
ATOM 602 N N . ILE A 1 73 ? 16.642 -0.003 -6.077 1.00 70.62 73 ILE A N 1
ATOM 603 C CA . ILE A 1 73 ? 15.309 -0.609 -6.090 1.00 70.62 73 ILE A CA 1
ATOM 604 C C . ILE A 1 73 ? 14.753 -0.522 -4.666 1.00 70.62 73 ILE A C 1
ATOM 606 O O . ILE A 1 73 ? 15.359 -1.042 -3.728 1.00 70.62 73 ILE A O 1
ATOM 610 N N . LYS A 1 74 ? 13.634 0.189 -4.501 1.00 71.69 74 LYS A N 1
ATOM 611 C CA . LYS A 1 74 ? 12.922 0.257 -3.226 1.00 71.69 74 LYS A CA 1
ATOM 612 C C . LYS A 1 74 ? 12.160 -1.054 -3.045 1.00 71.69 74 LYS A C 1
ATOM 614 O O . LYS A 1 74 ? 11.347 -1.415 -3.894 1.00 71.69 74 LYS A O 1
ATOM 619 N N . GLU A 1 75 ? 12.423 -1.763 -1.953 1.00 73.69 75 GLU A N 1
ATOM 620 C CA . GLU A 1 75 ? 11.579 -2.883 -1.540 1.00 73.69 75 GLU A CA 1
ATOM 621 C C . GLU A 1 75 ? 10.289 -2.320 -0.941 1.00 73.69 75 GLU A C 1
ATOM 623 O O . GLU A 1 75 ? 10.325 -1.535 0.008 1.00 73.69 75 GLU A O 1
ATOM 628 N N . TYR A 1 76 ? 9.154 -2.683 -1.532 1.00 80.06 76 TYR A N 1
ATOM 629 C CA . TYR A 1 76 ? 7.842 -2.326 -1.012 1.00 80.06 76 TYR A CA 1
ATOM 630 C C . TYR A 1 76 ? 7.370 -3.437 -0.085 1.00 80.06 76 TYR A C 1
ATOM 632 O O . TYR A 1 76 ? 7.464 -4.616 -0.422 1.00 80.06 76 TYR A O 1
ATOM 640 N N . ASN A 1 77 ? 6.870 -3.041 1.079 1.00 84.75 77 ASN A N 1
ATOM 641 C CA . ASN A 1 77 ? 6.237 -3.929 2.038 1.00 84.75 77 ASN A CA 1
ATOM 642 C C . ASN A 1 77 ? 4.793 -3.477 2.219 1.00 84.75 77 ASN A C 1
ATOM 644 O O . ASN A 1 77 ? 4.517 -2.282 2.153 1.00 84.75 77 ASN A O 1
ATOM 648 N N . SER A 1 78 ? 3.910 -4.437 2.459 1.00 90.44 78 SER A N 1
ATOM 649 C CA . SER A 1 78 ? 2.492 -4.208 2.705 1.00 90.44 78 SER A CA 1
ATOM 650 C C . SER A 1 78 ? 2.058 -5.001 3.925 1.00 90.44 78 SER A C 1
ATOM 652 O O . SER A 1 78 ? 2.597 -6.079 4.184 1.00 90.44 78 SER A O 1
ATOM 654 N N . GLU A 1 79 ? 1.100 -4.464 4.674 1.00 90.38 79 GLU A N 1
ATOM 655 C CA . GLU A 1 79 ? 0.470 -5.190 5.781 1.00 90.38 79 GLU A CA 1
ATOM 656 C C . GLU A 1 79 ? -0.682 -6.070 5.268 1.00 90.38 79 GLU A C 1
ATOM 658 O O . GLU A 1 79 ? -1.033 -7.075 5.889 1.00 90.38 79 GLU A O 1
ATOM 663 N N . PHE A 1 80 ? -1.266 -5.704 4.122 1.00 92.50 80 PHE A N 1
ATOM 664 C CA . PHE A 1 80 ? -2.466 -6.347 3.586 1.00 92.50 80 PHE A CA 1
ATOM 665 C C . PHE A 1 80 ? -2.215 -7.182 2.327 1.00 92.50 80 PHE A C 1
ATOM 667 O O . PHE A 1 80 ? -2.986 -8.104 2.069 1.00 92.50 80 PHE A O 1
ATOM 674 N N . VAL A 1 81 ? -1.148 -6.899 1.574 1.00 93.06 81 VAL A N 1
ATOM 675 C CA . VAL A 1 81 ? -0.835 -7.557 0.296 1.00 93.06 81 VAL A CA 1
ATOM 676 C C . VAL A 1 81 ? 0.353 -8.506 0.452 1.00 93.06 81 VAL A C 1
ATOM 678 O O . VAL A 1 81 ? 1.360 -8.178 1.083 1.00 93.06 81 VAL A O 1
ATOM 681 N N . SER A 1 82 ? 0.256 -9.702 -0.135 1.00 93.56 82 SER A N 1
ATOM 682 C CA . SER A 1 82 ? 1.340 -10.688 -0.086 1.00 93.56 82 SER A CA 1
ATOM 683 C C . SER A 1 82 ? 2.580 -10.222 -0.849 1.00 93.56 82 SER A C 1
ATOM 685 O O . SER A 1 82 ? 2.502 -9.470 -1.823 1.00 93.56 82 SER A O 1
ATOM 687 N N . LYS A 1 83 ? 3.755 -10.716 -0.450 1.00 91.56 83 LYS A N 1
ATOM 688 C CA . LYS A 1 83 ? 5.017 -10.366 -1.111 1.00 91.56 83 LYS A CA 1
ATOM 689 C C . LYS A 1 83 ? 5.020 -10.774 -2.585 1.00 91.56 83 LYS A C 1
ATOM 691 O O . LYS A 1 83 ? 5.533 -10.037 -3.423 1.00 91.56 83 LYS A O 1
ATOM 696 N N . GLU A 1 84 ? 4.440 -11.927 -2.901 1.00 91.56 84 GLU A N 1
ATOM 697 C CA . GLU A 1 84 ? 4.304 -12.427 -4.269 1.00 91.56 84 GLU A CA 1
ATOM 698 C C . GLU A 1 84 ? 3.500 -11.441 -5.118 1.00 91.56 84 GLU A C 1
ATOM 700 O O . GLU A 1 84 ? 3.941 -11.047 -6.199 1.00 91.56 84 GLU A O 1
ATOM 705 N N . ARG A 1 85 ? 2.375 -10.961 -4.579 1.00 93.31 85 ARG A N 1
ATOM 706 C CA . ARG A 1 85 ? 1.500 -10.017 -5.267 1.00 93.31 85 ARG A CA 1
ATOM 707 C C . ARG A 1 85 ? 2.132 -8.633 -5.420 1.00 93.31 85 ARG A C 1
ATOM 709 O O . ARG A 1 85 ? 1.990 -8.015 -6.471 1.00 93.31 8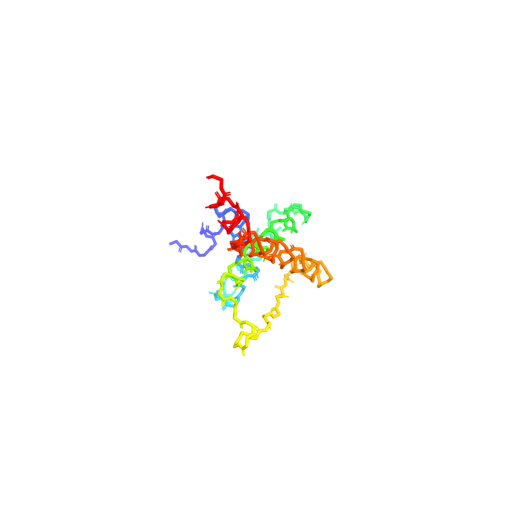5 ARG A O 1
ATOM 716 N N . ILE A 1 86 ? 2.900 -8.169 -4.432 1.00 91.94 86 ILE A N 1
ATOM 717 C CA . ILE A 1 86 ? 3.685 -6.928 -4.551 1.00 91.94 86 ILE A CA 1
ATOM 718 C C . ILE A 1 86 ? 4.659 -7.019 -5.734 1.00 91.94 86 ILE A C 1
ATOM 720 O O . ILE A 1 86 ? 4.747 -6.084 -6.529 1.00 91.94 86 ILE A O 1
ATOM 7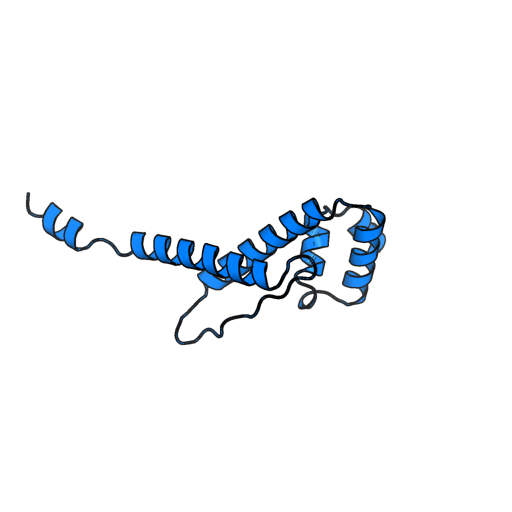24 N N . VAL A 1 87 ? 5.372 -8.140 -5.881 1.00 90.81 87 VAL A N 1
ATOM 725 C CA . VAL A 1 87 ? 6.314 -8.336 -6.996 1.00 90.81 87 VAL A CA 1
ATOM 726 C C . VAL A 1 87 ? 5.585 -8.350 -8.341 1.00 90.81 87 VAL A C 1
ATOM 728 O O . VAL A 1 87 ? 6.088 -7.781 -9.309 1.00 90.81 87 VAL A O 1
ATOM 731 N N . GLU A 1 88 ? 4.408 -8.972 -8.421 1.00 92.94 88 GLU A N 1
ATOM 732 C CA . GLU A 1 88 ? 3.568 -8.923 -9.625 1.00 92.94 88 GLU A CA 1
ATOM 733 C C . GLU A 1 88 ? 3.156 -7.491 -9.969 1.00 92.94 88 GLU A C 1
ATOM 735 O O . GLU A 1 88 ? 3.374 -7.055 -11.096 1.00 92.94 88 GLU A O 1
ATOM 740 N N . ILE A 1 89 ? 2.654 -6.729 -8.992 1.00 92.00 89 ILE A N 1
ATOM 741 C CA . ILE A 1 89 ? 2.277 -5.319 -9.167 1.00 92.00 89 ILE A CA 1
ATOM 742 C C . ILE A 1 89 ? 3.458 -4.496 -9.691 1.00 92.00 89 ILE A C 1
ATOM 744 O O . ILE A 1 89 ? 3.301 -3.708 -10.623 1.00 92.00 89 ILE A O 1
ATOM 748 N N . GLN A 1 90 ? 4.648 -4.685 -9.116 1.00 89.81 90 GLN A N 1
ATOM 749 C CA . GLN A 1 90 ? 5.851 -3.982 -9.557 1.00 89.81 90 GLN A CA 1
ATOM 750 C C . GLN A 1 90 ? 6.210 -4.310 -11.006 1.00 89.81 90 GLN A C 1
ATOM 752 O O . GLN A 1 90 ? 6.539 -3.401 -11.763 1.00 89.81 90 GLN A O 1
ATOM 757 N N . LYS A 1 91 ? 6.130 -5.584 -11.409 1.00 90.00 91 LYS A N 1
ATOM 758 C CA . LYS A 1 91 ? 6.368 -5.988 -12.801 1.00 90.00 91 LYS A CA 1
ATOM 759 C C . LYS A 1 91 ? 5.339 -5.364 -13.738 1.00 90.00 91 LYS A C 1
ATOM 761 O O . LYS A 1 91 ? 5.724 -4.674 -14.671 1.00 90.00 91 LYS A O 1
ATOM 766 N N . GLU A 1 92 ? 4.050 -5.512 -13.429 1.00 92.56 92 GLU A N 1
ATOM 767 C CA . GLU A 1 92 ? 2.955 -4.971 -14.242 1.00 92.56 92 GLU A CA 1
ATOM 768 C C . GLU A 1 92 ? 3.094 -3.458 -14.474 1.00 92.56 92 GLU A C 1
ATOM 770 O O . GLU A 1 92 ? 2.901 -2.966 -15.584 1.00 92.56 92 GLU A O 1
ATOM 775 N N . GLU A 1 93 ? 3.400 -2.688 -13.429 1.00 89.81 93 GLU A N 1
ATOM 776 C CA . GLU A 1 93 ? 3.532 -1.234 -13.545 1.00 89.81 93 GLU A CA 1
ATOM 777 C C . GLU A 1 93 ? 4.858 -0.804 -14.191 1.00 89.81 93 GLU A C 1
ATOM 779 O O . GLU A 1 93 ? 4.897 0.238 -14.853 1.00 89.81 93 GLU A O 1
ATOM 784 N N . PHE A 1 94 ? 5.928 -1.591 -14.034 1.00 87.75 94 PHE A N 1
ATOM 785 C CA . PHE A 1 94 ? 7.199 -1.362 -14.719 1.00 87.75 94 PHE A CA 1
ATOM 786 C C . PHE A 1 94 ? 7.059 -1.595 -16.225 1.00 87.75 94 PHE A C 1
ATOM 788 O O . PHE A 1 94 ? 7.428 -0.711 -16.996 1.00 87.75 94 PHE A O 1
ATOM 795 N N . ASP A 1 95 ? 6.439 -2.703 -16.635 1.00 88.19 95 ASP A N 1
ATOM 796 C CA . ASP A 1 95 ? 6.181 -3.027 -18.042 1.00 88.19 95 ASP A CA 1
ATOM 797 C C . ASP A 1 95 ? 5.349 -1.912 -18.703 1.00 88.19 95 ASP A C 1
ATOM 799 O O . ASP A 1 95 ? 5.761 -1.329 -19.706 1.00 88.19 95 ASP A O 1
ATOM 803 N N . LYS A 1 96 ? 4.255 -1.474 -18.058 1.00 87.94 96 LYS A N 1
ATOM 804 C CA . LYS A 1 96 ? 3.449 -0.320 -18.517 1.00 87.94 96 LYS A CA 1
ATOM 805 C C . LYS A 1 96 ? 4.243 0.984 -18.603 1.00 87.94 96 LYS A C 1
ATOM 807 O O . LYS A 1 96 ? 3.882 1.907 -19.337 1.00 87.94 96 LYS A O 1
ATOM 812 N N . TRP A 1 97 ? 5.247 1.171 -17.752 1.00 86.88 97 TRP A N 1
ATOM 813 C CA . TRP A 1 97 ? 6.097 2.359 -17.793 1.00 86.88 97 TRP A CA 1
ATOM 814 C C . TRP A 1 97 ? 7.118 2.285 -18.930 1.00 86.88 97 TRP A C 1
ATOM 816 O O . TRP A 1 97 ? 7.338 3.308 -19.577 1.00 86.88 97 TRP A O 1
ATOM 826 N N . GLN A 1 98 ? 7.672 1.102 -19.213 1.00 82.81 98 GLN A N 1
ATOM 827 C CA . GLN A 1 98 ? 8.534 0.871 -20.374 1.00 82.81 98 GLN A CA 1
ATOM 828 C C . GLN A 1 98 ? 7.769 1.098 -21.676 1.00 82.81 98 GLN A C 1
ATOM 830 O O . GLN A 1 98 ? 8.188 1.935 -22.464 1.00 82.81 98 GLN A O 1
ATOM 835 N N . GLU A 1 99 ? 6.590 0.487 -21.835 1.00 83.88 99 GLU A N 1
ATOM 836 C CA . GLU A 1 99 ? 5.733 0.687 -23.013 1.00 83.88 99 GLU A CA 1
ATOM 837 C C . GLU A 1 99 ? 5.441 2.172 -23.260 1.00 83.88 99 GLU A C 1
ATOM 839 O O . GLU A 1 99 ? 5.529 2.663 -24.383 1.00 83.88 99 GLU A O 1
ATOM 844 N N . ARG A 1 100 ? 5.136 2.932 -22.199 1.00 76.56 100 ARG A N 1
ATOM 845 C CA . ARG A 1 100 ? 4.928 4.381 -22.314 1.00 76.56 100 ARG A CA 1
ATOM 846 C C . ARG A 1 100 ? 6.191 5.115 -22.746 1.00 76.56 100 ARG A C 1
ATOM 848 O O . ARG A 1 100 ? 6.076 6.036 -23.542 1.00 76.56 100 ARG A O 1
ATOM 855 N N . LYS A 1 101 ? 7.367 4.755 -22.225 1.00 67.00 101 LYS A N 1
ATOM 856 C CA . LYS A 1 101 ? 8.635 5.377 -22.630 1.00 67.00 101 LYS A CA 1
ATOM 857 C C . LYS A 1 101 ? 8.994 5.065 -24.076 1.00 67.00 101 LYS A C 1
ATOM 859 O O . LYS A 1 101 ? 9.372 5.991 -24.784 1.00 67.00 101 LYS A O 1
ATOM 864 N N . ASP A 1 102 ? 8.795 3.829 -24.511 1.00 58.75 102 ASP A N 1
ATOM 865 C CA . ASP A 1 102 ? 9.040 3.408 -25.890 1.00 58.75 102 ASP A CA 1
ATOM 866 C C . ASP A 1 102 ? 8.114 4.155 -26.866 1.00 58.75 102 ASP A C 1
ATOM 868 O O . ASP A 1 102 ? 8.539 4.558 -27.942 1.00 58.75 102 ASP A O 1
ATOM 872 N N . LEU A 1 103 ? 6.873 4.463 -26.465 1.00 55.53 103 LEU A N 1
ATOM 873 C CA . LEU A 1 103 ? 5.959 5.314 -27.244 1.00 55.53 103 LEU A CA 1
ATOM 874 C C . LEU A 1 103 ? 6.388 6.797 -27.325 1.00 55.53 103 LEU A C 1
ATOM 876 O O . LEU A 1 103 ? 5.888 7.525 -28.184 1.00 55.53 103 LEU A O 1
ATOM 880 N N . PHE A 1 104 ? 7.278 7.262 -26.438 1.00 51.16 104 PHE A N 1
ATOM 881 C CA . PHE A 1 104 ? 7.864 8.613 -26.463 1.00 51.16 104 PHE A CA 1
ATOM 882 C C . PHE A 1 104 ? 9.270 8.657 -27.074 1.00 51.16 104 PHE A C 1
ATOM 884 O O . PHE A 1 104 ? 9.775 9.759 -27.323 1.00 51.16 104 PHE A O 1
ATOM 891 N N . GLU A 1 105 ? 9.899 7.511 -27.352 1.00 48.44 105 GLU A N 1
ATOM 892 C CA . GLU A 1 105 ? 10.964 7.464 -28.347 1.00 48.44 105 GLU A CA 1
ATOM 893 C C . GLU A 1 105 ? 10.305 7.802 -29.681 1.00 48.44 105 GLU A C 1
ATOM 895 O O . GLU A 1 105 ? 9.702 6.961 -30.340 1.00 48.44 105 GLU A O 1
ATOM 900 N N . PHE A 1 106 ? 10.334 9.093 -30.032 1.00 45.66 106 PHE A N 1
ATOM 901 C CA . PHE A 1 106 ? 9.984 9.571 -31.359 1.00 45.66 106 PHE A CA 1
ATOM 902 C C . PHE A 1 106 ? 10.552 8.580 -32.360 1.00 45.66 106 PHE A C 1
ATOM 904 O O . PHE A 1 106 ? 11.767 8.393 -32.416 1.00 45.66 106 PHE A O 1
ATOM 911 N N . ASP A 1 107 ? 9.677 7.962 -33.144 1.00 47.25 107 ASP A N 1
ATOM 912 C CA . ASP A 1 107 ? 10.095 7.186 -34.290 1.00 47.25 107 ASP A CA 1
ATOM 913 C C . ASP A 1 107 ? 10.691 8.183 -35.296 1.00 47.25 107 ASP A C 1
ATOM 915 O O . ASP A 1 107 ? 10.015 8.732 -36.172 1.00 47.25 107 ASP A O 1
ATOM 919 N N . VAL A 1 108 ? 11.967 8.524 -35.089 1.00 52.28 108 VAL A N 1
ATOM 920 C CA . VAL A 1 108 ? 12.731 9.458 -35.920 1.00 52.28 108 VAL A CA 1
ATOM 921 C C . VAL A 1 108 ? 12.728 8.951 -37.362 1.00 52.28 108 VAL A C 1
ATOM 923 O O . VAL A 1 108 ? 12.804 9.753 -38.290 1.00 52.28 108 VAL A O 1
ATOM 926 N N . TRP A 1 109 ? 12.547 7.640 -37.566 1.00 45.72 109 TRP A N 1
ATOM 927 C CA . TRP A 1 109 ? 12.368 7.037 -38.880 1.00 45.72 109 TRP A CA 1
ATOM 928 C C . TRP A 1 109 ? 11.028 7.401 -39.520 1.00 45.72 109 TRP A C 1
ATOM 930 O O . TRP A 1 109 ? 11.021 7.752 -40.699 1.00 45.72 109 TRP A O 1
ATOM 940 N N . ASN A 1 110 ? 9.921 7.446 -38.772 1.00 49.66 110 ASN A N 1
ATOM 941 C CA . ASN A 1 110 ? 8.649 7.950 -39.313 1.00 49.66 110 ASN A CA 1
ATOM 942 C C . ASN A 1 110 ? 8.726 9.439 -39.684 1.00 49.66 110 ASN A C 1
ATOM 944 O O . ASN A 1 110 ? 8.150 9.846 -40.694 1.00 49.66 110 ASN A O 1
ATOM 948 N N . TYR A 1 111 ? 9.480 10.251 -38.935 1.00 48.62 111 TYR A N 1
ATOM 949 C CA . TYR A 1 111 ? 9.694 11.662 -39.286 1.00 48.62 111 TYR A CA 1
ATOM 950 C C . TYR A 1 111 ? 10.661 11.835 -40.476 1.00 48.62 111 TYR A C 1
ATOM 952 O O . TYR A 1 111 ? 10.477 12.729 -41.300 1.00 48.62 111 TYR A O 1
ATOM 960 N N . ALA A 1 112 ? 11.661 10.957 -40.612 1.00 52.59 112 ALA A N 1
ATOM 961 C CA . ALA A 1 112 ? 12.610 10.967 -41.727 1.00 52.59 112 ALA A CA 1
ATOM 962 C C . ALA A 1 112 ? 11.992 10.481 -43.051 1.00 52.59 112 ALA A C 1
ATOM 964 O O . ALA A 1 112 ? 12.366 10.975 -44.113 1.00 52.59 112 ALA A O 1
ATOM 965 N N . ILE A 1 113 ? 11.034 9.549 -43.005 1.00 54.03 113 ILE A N 1
ATOM 966 C CA . ILE A 1 113 ? 10.336 9.036 -44.195 1.00 54.03 113 ILE A CA 1
ATOM 967 C C . ILE A 1 113 ? 9.151 9.946 -44.578 1.00 54.03 113 ILE A C 1
ATOM 969 O O . ILE A 1 113 ? 8.880 10.132 -45.762 1.00 54.03 113 ILE A O 1
ATOM 973 N N . GLY A 1 114 ? 8.488 10.587 -43.606 1.00 46.06 114 GLY A N 1
ATOM 974 C CA . GLY A 1 114 ? 7.384 11.529 -43.849 1.00 46.06 114 GLY A CA 1
ATOM 975 C C . GLY A 1 114 ? 7.796 12.910 -44.381 1.00 46.06 114 GLY A C 1
ATOM 976 O O . GLY A 1 114 ? 6.941 13.651 -44.854 1.00 46.06 114 GLY A O 1
ATOM 977 N N . GLY A 1 115 ? 9.088 13.258 -44.330 1.00 41.06 115 GLY A N 1
ATOM 978 C CA . GLY A 1 115 ? 9.648 14.471 -44.945 1.00 41.06 115 GLY A CA 1
ATOM 979 C C . GLY A 1 115 ? 10.134 14.290 -46.390 1.00 41.06 115 GLY A C 1
ATOM 980 O O . GLY A 1 115 ? 10.713 15.219 -46.950 1.00 41.06 115 GLY A O 1
ATOM 981 N N . ALA A 1 116 ? 9.944 13.103 -46.976 1.00 49.47 116 ALA A N 1
ATOM 982 C CA . ALA A 1 116 ? 10.378 12.747 -48.330 1.00 49.47 116 ALA A CA 1
ATOM 983 C C . ALA A 1 116 ? 9.205 12.524 -49.313 1.00 49.47 116 ALA A C 1
ATOM 985 O O . ALA A 1 116 ? 9.358 11.785 -50.288 1.00 49.47 116 ALA A O 1
ATOM 986 N N . LEU A 1 117 ? 8.051 13.158 -49.064 1.00 41.53 117 LEU A N 1
ATOM 987 C CA . LEU A 1 117 ? 6.923 13.268 -50.002 1.00 41.53 117 LEU A CA 1
ATOM 988 C C . LEU A 1 117 ? 6.603 14.734 -50.303 1.00 41.53 117 LEU A C 1
ATOM 990 O O . LEU A 1 117 ? 6.557 15.534 -49.342 1.00 41.53 117 LEU A O 1
#

pLDDT: mean 82.82, std 14.91, range [41.06, 95.38]